Protein AF-A0A520D707-F1 (afdb_monomer_lite)

Foldseek 3Di:
DDDDDDDPDDDDPVVVVVVVVVVVPDDFDFDPDPPPDPDTDTAFDPDDPVRHRPRPDPDDPDDD

Sequence (64 aa):
MLKFIQFSEGYDSLKLIAELDKCMNMQWYDHFNKKDYHGAWQSISLRSASGKEQDIYSNYGVES

Radius of gyration: 15.88 Å; chains: 1; bounding box: 33×29×39 Å

Structure (mmCIF, N/CA/C/O backbone):
data_AF-A0A520D707-F1
#
_entry.id   AF-A0A520D707-F1
#
loop_
_atom_site.group_PDB
_atom_site.id
_atom_site.type_symbol
_atom_site.label_atom_id
_atom_site.label_alt_id
_atom_site.label_comp_id
_atom_site.label_asym_id
_atom_site.label_entity_id
_atom_site.label_seq_id
_atom_site.pdbx_PDB_ins_code
_atom_site.Cartn_x
_atom_site.Cartn_y
_atom_site.Cartn_z
_atom_site.occupancy
_atom_site.B_iso_or_equiv
_atom_site.auth_seq_id
_atom_site.auth_comp_id
_atom_site.auth_asym_id
_atom_site.auth_atom_id
_atom_site.pdbx_PDB_model_num
ATOM 1 N N . MET A 1 1 ? 15.162 -15.228 22.557 1.00 54.50 1 MET A N 1
ATOM 2 C CA . MET A 1 1 ? 14.806 -13.824 22.858 1.00 54.50 1 MET A CA 1
ATOM 3 C C . MET A 1 1 ? 13.885 -13.344 21.744 1.00 54.50 1 MET A C 1
ATOM 5 O O . MET A 1 1 ? 14.323 -13.307 20.602 1.00 54.50 1 MET A O 1
ATOM 9 N N . LEU A 1 2 ? 12.604 -13.110 22.038 1.00 59.19 2 LEU A N 1
ATOM 10 C CA . LEU A 1 2 ? 11.621 -12.655 21.047 1.00 59.19 2 LEU A CA 1
ATOM 11 C C . LEU A 1 2 ? 11.876 -11.178 20.735 1.00 59.19 2 LEU A C 1
ATOM 13 O O . LEU A 1 2 ? 11.868 -10.351 21.643 1.00 59.19 2 LEU A O 1
ATOM 17 N N . LYS A 1 3 ? 12.133 -10.860 19.464 1.00 71.31 3 LYS A N 1
ATOM 18 C CA . LYS A 1 3 ? 12.216 -9.478 18.986 1.00 71.31 3 LYS A CA 1
ATOM 19 C C . LYS A 1 3 ? 10.831 -9.064 18.510 1.00 71.31 3 LYS A C 1
ATOM 21 O O . LYS A 1 3 ? 10.301 -9.670 17.586 1.00 71.31 3 LYS A O 1
ATOM 26 N N . PHE A 1 4 ? 10.261 -8.052 19.144 1.00 78.56 4 PHE A N 1
ATOM 27 C CA . PHE A 1 4 ? 9.033 -7.402 18.706 1.00 78.56 4 PHE A CA 1
ATOM 28 C C . PHE A 1 4 ? 9.335 -5.938 18.410 1.00 78.56 4 PHE A C 1
ATOM 30 O O . PHE A 1 4 ? 10.248 -5.351 18.997 1.00 78.56 4 PHE A O 1
ATOM 37 N N . ILE A 1 5 ? 8.587 -5.363 17.474 1.00 73.31 5 ILE A N 1
ATOM 38 C CA . ILE A 1 5 ? 8.668 -3.935 17.190 1.00 73.31 5 ILE A CA 1
ATOM 39 C C . ILE A 1 5 ? 8.070 -3.205 18.395 1.00 73.31 5 ILE A C 1
ATOM 41 O O . ILE A 1 5 ? 6.930 -3.463 18.777 1.00 73.31 5 ILE A O 1
ATOM 45 N N . GLN A 1 6 ? 8.856 -2.329 19.017 1.00 74.75 6 GLN A N 1
ATOM 46 C CA . GLN A 1 6 ? 8.375 -1.422 20.053 1.00 74.75 6 GLN A CA 1
ATOM 47 C C . GLN A 1 6 ? 7.957 -0.120 19.386 1.00 74.75 6 GLN A C 1
ATOM 49 O O . GLN A 1 6 ? 8.803 0.663 18.958 1.00 74.75 6 GLN A O 1
ATOM 54 N N . PHE A 1 7 ? 6.651 0.090 19.267 1.00 73.38 7 PHE A N 1
ATOM 55 C CA . PHE A 1 7 ? 6.121 1.367 18.814 1.00 73.38 7 PHE A CA 1
ATOM 56 C C . PHE A 1 7 ? 6.123 2.353 19.985 1.00 73.38 7 PHE A C 1
ATOM 58 O O . PHE A 1 7 ? 5.704 2.015 21.091 1.00 73.38 7 PHE A O 1
ATOM 65 N N . SER A 1 8 ? 6.616 3.567 19.745 1.00 73.06 8 SER A N 1
ATOM 66 C CA . SER A 1 8 ? 6.609 4.667 20.718 1.00 73.06 8 SER A CA 1
ATOM 67 C C . SER A 1 8 ? 5.234 5.327 20.868 1.00 73.06 8 SER A C 1
ATOM 69 O O . SER A 1 8 ? 5.049 6.158 21.752 1.00 73.06 8 SER A O 1
ATOM 71 N N . GLU A 1 9 ? 4.277 4.962 20.013 1.00 76.12 9 GLU A N 1
ATOM 72 C CA . GLU A 1 9 ? 2.915 5.489 19.971 1.00 76.12 9 GLU A CA 1
ATOM 73 C C . GLU A 1 9 ? 1.900 4.339 19.954 1.00 76.12 9 GLU A C 1
ATOM 75 O O . GLU A 1 9 ? 2.186 3.238 19.472 1.00 76.12 9 GLU A O 1
ATOM 80 N N . GLY A 1 10 ? 0.707 4.592 20.500 1.00 74.25 10 GLY A N 1
ATOM 81 C CA . GLY A 1 10 ? -0.405 3.647 20.455 1.00 74.25 10 GLY A CA 1
ATOM 82 C C . GLY A 1 10 ? -0.952 3.527 19.035 1.00 74.25 10 GLY A C 1
ATOM 83 O O . GLY A 1 10 ? -1.246 4.531 18.392 1.00 74.25 10 GLY A O 1
ATOM 84 N N . TYR A 1 11 ? -1.091 2.298 18.548 1.00 76.94 11 TYR A N 1
ATOM 85 C CA . TYR A 1 11 ? -1.629 2.033 17.218 1.00 76.94 11 TYR A CA 1
ATOM 86 C C . TYR A 1 11 ? -3.162 1.981 17.266 1.00 76.94 11 TYR A C 1
ATOM 88 O O . TYR A 1 11 ? -3.725 1.201 18.035 1.00 76.94 11 TYR A O 1
ATOM 96 N N . ASP A 1 12 ? -3.842 2.774 16.437 1.00 87.12 12 ASP A N 1
ATOM 97 C CA . ASP A 1 12 ? -5.292 2.655 16.243 1.00 87.12 12 ASP A CA 1
ATOM 98 C C . ASP A 1 12 ? -5.573 1.512 15.259 1.00 87.12 12 ASP A C 1
ATOM 100 O O . ASP A 1 12 ? -5.434 1.647 14.040 1.00 87.12 12 ASP A O 1
ATOM 104 N N . SER A 1 13 ? -5.937 0.353 15.804 1.00 87.19 13 SER A N 1
ATOM 105 C CA . SER A 1 13 ? -6.205 -0.851 15.018 1.00 87.19 13 SER A CA 1
ATOM 106 C C . SER A 1 13 ? -7.413 -0.703 14.094 1.00 87.19 13 SER A C 1
ATOM 108 O O . SER A 1 13 ? -7.401 -1.263 12.999 1.00 87.19 13 SER A O 1
ATOM 110 N N . LEU A 1 14 ? -8.433 0.067 14.486 1.00 89.38 14 LEU A N 1
ATOM 111 C CA . LEU A 1 14 ? -9.621 0.286 13.660 1.00 89.38 14 LEU A CA 1
ATOM 112 C C . LEU A 1 14 ? -9.275 1.140 12.445 1.00 89.38 14 LEU A C 1
ATOM 114 O O . LEU A 1 14 ? -9.691 0.828 11.327 1.00 89.38 14 LEU A O 1
ATOM 118 N N . LYS A 1 15 ? -8.464 2.179 12.652 1.00 88.62 15 LYS A N 1
ATOM 119 C CA . LYS A 1 15 ? -7.958 3.007 11.559 1.00 88.62 15 LYS A CA 1
ATOM 120 C C . LYS A 1 15 ? -7.107 2.193 10.583 1.00 88.62 15 LYS A C 1
ATOM 122 O O . LYS A 1 15 ? -7.314 2.310 9.378 1.00 88.62 15 LYS A O 1
ATOM 127 N N . LEU A 1 16 ? -6.230 1.323 11.089 1.00 8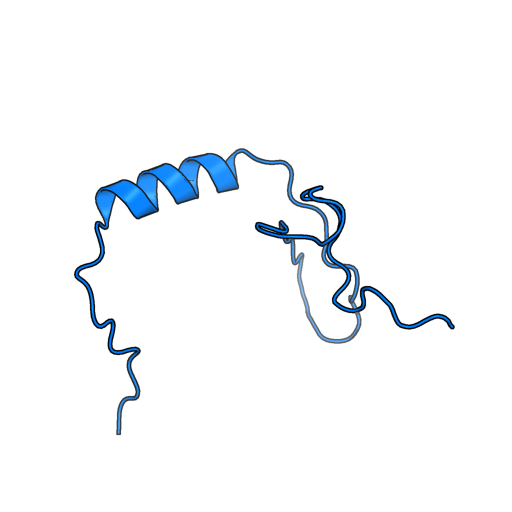5.81 16 LEU A N 1
ATOM 128 C CA . LEU A 1 16 ? -5.405 0.453 10.247 1.00 85.81 16 LEU A CA 1
ATOM 129 C C . LEU A 1 16 ? -6.250 -0.497 9.391 1.00 85.81 16 LEU A C 1
ATOM 131 O O . LEU A 1 16 ? -5.979 -0.645 8.204 1.00 85.81 16 LEU A O 1
ATOM 135 N N . ILE A 1 17 ? -7.272 -1.129 9.974 1.00 88.88 17 ILE A N 1
ATOM 136 C CA . ILE A 1 17 ? -8.173 -2.027 9.235 1.00 88.88 17 ILE A CA 1
ATOM 137 C C . ILE A 1 17 ? -8.882 -1.254 8.115 1.00 88.88 17 ILE A C 1
ATOM 139 O O . ILE A 1 17 ? -8.903 -1.707 6.974 1.00 88.88 17 ILE A O 1
ATOM 143 N N . ALA A 1 18 ? -9.386 -0.053 8.407 1.00 89.38 18 ALA A N 1
ATOM 144 C CA . ALA A 1 18 ? -10.053 0.781 7.409 1.00 89.38 18 ALA A CA 1
ATOM 145 C C . ALA A 1 18 ? -9.110 1.261 6.287 1.00 89.38 18 ALA A C 1
ATOM 147 O O . ALA A 1 18 ? -9.534 1.426 5.143 1.00 89.38 18 ALA A O 1
ATOM 148 N N . GLU A 1 19 ? -7.838 1.523 6.591 1.00 87.94 19 GLU A N 1
ATOM 149 C CA . GLU A 1 19 ? -6.817 1.867 5.593 1.00 87.94 19 GLU A CA 1
ATOM 150 C C . GLU A 1 19 ? -6.419 0.646 4.753 1.00 87.94 19 GLU A C 1
ATOM 152 O O . GLU A 1 19 ? -6.308 0.758 3.531 1.00 87.94 19 GLU A O 1
ATOM 157 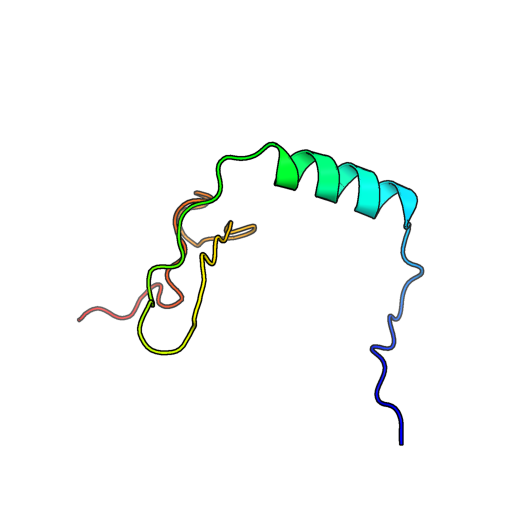N N . LEU A 1 20 ? -6.293 -0.528 5.378 1.00 87.50 20 LEU A N 1
ATOM 158 C CA . LEU A 1 20 ? -6.019 -1.788 4.693 1.00 87.50 20 LEU A CA 1
ATOM 159 C C . LEU A 1 20 ? -7.138 -2.148 3.710 1.00 87.50 20 LEU A C 1
ATOM 161 O O . LEU A 1 20 ? -6.839 -2.482 2.567 1.00 87.50 20 LEU A O 1
ATOM 165 N N . ASP A 1 21 ? -8.406 -2.013 4.105 1.00 89.06 21 ASP A N 1
ATOM 166 C CA . ASP A 1 21 ? -9.547 -2.268 3.217 1.00 89.06 21 ASP A CA 1
ATOM 167 C C . ASP A 1 21 ? -9.502 -1.388 1.962 1.00 89.06 21 ASP A C 1
ATOM 169 O O . ASP A 1 21 ? -9.797 -1.849 0.858 1.00 89.06 21 ASP A O 1
ATOM 173 N N . LYS A 1 22 ? -9.079 -0.125 2.089 1.00 86.88 22 LYS A N 1
ATOM 174 C CA . LYS A 1 22 ? -8.888 0.753 0.923 1.00 86.88 22 LYS A CA 1
ATOM 175 C C . LYS A 1 22 ? -7.787 0.227 0.013 1.00 86.88 22 LYS A C 1
ATOM 177 O O . LYS A 1 22 ? -8.001 0.153 -1.193 1.00 86.88 22 LYS A O 1
ATOM 182 N N . CYS A 1 23 ? -6.648 -0.166 0.582 1.00 84.88 23 CYS A N 1
ATOM 183 C CA . CYS A 1 23 ? -5.540 -0.744 -0.173 1.00 84.88 23 CYS A CA 1
ATOM 184 C C . CYS A 1 23 ? -5.967 -2.023 -0.900 1.00 84.88 23 CYS A C 1
ATOM 186 O O . CYS A 1 23 ? -5.671 -2.165 -2.078 1.00 84.88 23 CYS A O 1
ATOM 188 N N . MET A 1 24 ? -6.712 -2.923 -0.255 1.00 84.50 24 MET A N 1
ATOM 189 C CA . MET A 1 24 ? -7.164 -4.185 -0.861 1.00 84.50 24 MET A CA 1
ATOM 190 C C . MET A 1 24 ? -8.112 -3.991 -2.053 1.00 84.50 24 MET A C 1
ATOM 192 O O . MET A 1 24 ? -8.195 -4.862 -2.914 1.00 84.50 24 MET A O 1
ATOM 196 N N . ASN A 1 25 ? -8.805 -2.852 -2.128 1.00 84.12 25 ASN A N 1
ATOM 197 C CA . ASN A 1 25 ? -9.660 -2.497 -3.264 1.00 84.12 25 ASN A CA 1
ATOM 198 C C . ASN A 1 25 ? -8.897 -1.822 -4.423 1.00 84.12 25 ASN A C 1
ATOM 200 O O . ASN A 1 25 ? -9.490 -1.545 -5.468 1.00 84.12 25 ASN A O 1
ATOM 204 N N . MET A 1 26 ? -7.599 -1.545 -4.267 1.00 81.38 26 MET A N 1
ATOM 205 C CA . MET A 1 26 ? -6.752 -1.019 -5.341 1.00 81.38 26 MET A CA 1
ATOM 206 C C . MET A 1 26 ? -6.307 -2.140 -6.285 1.00 81.38 26 MET A C 1
ATOM 208 O O . MET A 1 26 ? -6.217 -3.306 -5.906 1.00 81.38 26 MET A O 1
ATOM 212 N N . GLN A 1 27 ? -5.988 -1.791 -7.530 1.00 74.25 27 GLN A N 1
ATOM 213 C CA . GLN A 1 27 ? -5.369 -2.730 -8.466 1.00 74.25 27 GLN A CA 1
ATOM 214 C C . GLN A 1 27 ? -3.872 -2.820 -8.164 1.00 74.25 27 GLN A C 1
ATOM 216 O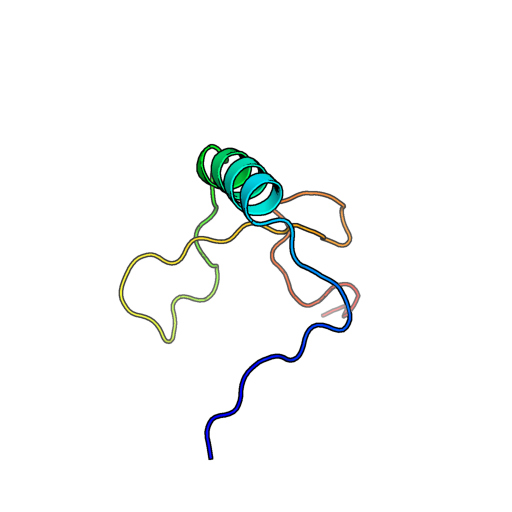 O . GLN A 1 27 ? -3.132 -1.865 -8.389 1.00 74.25 27 GLN A O 1
ATOM 221 N N . TRP A 1 28 ? -3.430 -3.954 -7.620 1.00 78.94 28 TRP A N 1
ATOM 222 C CA . TRP A 1 28 ? -2.023 -4.157 -7.281 1.00 78.94 28 TRP A CA 1
ATOM 223 C C . TRP A 1 28 ? -1.274 -4.713 -8.485 1.00 78.94 28 TRP A C 1
ATOM 225 O O . TRP A 1 28 ? -1.736 -5.646 -9.147 1.00 78.94 28 TRP A O 1
ATOM 235 N N . TYR A 1 29 ? -0.092 -4.165 -8.743 1.00 72.75 29 TYR A N 1
ATOM 236 C CA . TYR A 1 29 ? 0.745 -4.602 -9.851 1.00 72.75 29 TYR A CA 1
ATOM 237 C C . TYR A 1 29 ? 1.657 -5.739 -9.408 1.00 72.75 29 TYR A C 1
ATOM 239 O O . TYR A 1 29 ? 2.169 -5.738 -8.285 1.00 72.75 29 TYR A O 1
ATOM 247 N N . ASP A 1 30 ? 1.865 -6.699 -10.306 1.00 72.62 30 ASP A N 1
ATOM 248 C CA . ASP A 1 30 ? 2.812 -7.785 -10.090 1.00 72.62 30 ASP A CA 1
ATOM 249 C C . ASP A 1 30 ? 4.206 -7.232 -9.798 1.00 72.62 30 ASP A C 1
ATOM 251 O O . ASP A 1 30 ? 4.705 -6.314 -10.457 1.00 72.62 30 ASP A O 1
ATOM 255 N N . HIS A 1 31 ? 4.867 -7.847 -8.826 1.00 68.44 31 HIS A N 1
ATOM 256 C CA . HIS A 1 31 ? 6.232 -7.520 -8.489 1.00 68.44 31 HIS A CA 1
ATOM 257 C C . HIS A 1 31 ? 7.156 -7.854 -9.668 1.00 68.44 31 HIS A C 1
ATOM 259 O O . HIS A 1 31 ? 7.143 -8.973 -10.195 1.00 68.44 31 HIS A O 1
ATOM 265 N N . PHE A 1 32 ? 7.978 -6.880 -10.070 1.00 69.00 32 PHE A N 1
ATOM 266 C CA . PHE A 1 32 ? 8.823 -6.970 -11.264 1.00 69.00 32 PHE A CA 1
ATOM 267 C C . PHE A 1 32 ? 9.882 -8.080 -11.171 1.00 69.00 32 PHE A C 1
ATOM 269 O O . PHE A 1 32 ? 10.243 -8.678 -12.185 1.00 69.00 32 PHE A O 1
ATOM 276 N N . ASN A 1 33 ? 10.384 -8.378 -9.967 1.00 65.81 33 ASN A N 1
ATOM 277 C CA . ASN A 1 33 ? 11.434 -9.371 -9.775 1.00 65.81 33 ASN A CA 1
ATOM 278 C C . ASN A 1 33 ? 10.860 -10.764 -9.502 1.00 65.81 33 ASN A C 1
ATOM 280 O O . ASN A 1 33 ? 10.559 -11.085 -8.362 1.00 65.81 33 ASN A O 1
ATOM 284 N N . LYS A 1 34 ? 10.784 -11.618 -10.524 1.00 70.44 34 LYS A N 1
ATOM 285 C CA . LYS A 1 34 ? 10.277 -12.999 -10.413 1.00 70.44 34 LYS A CA 1
ATOM 286 C C . LYS A 1 34 ? 11.353 -14.051 -10.098 1.00 70.44 34 LYS A C 1
ATOM 288 O O . LYS A 1 34 ? 11.055 -15.239 -10.155 1.00 70.44 34 LYS A O 1
ATOM 293 N N . LYS A 1 35 ? 12.610 -13.656 -9.844 1.00 65.19 35 LYS A N 1
ATOM 294 C CA . LYS A 1 35 ? 13.736 -14.610 -9.839 1.00 65.19 35 LYS A CA 1
ATOM 295 C C . LYS A 1 35 ? 13.855 -15.495 -8.599 1.00 65.19 35 LYS A C 1
ATOM 297 O O . LYS A 1 35 ? 14.476 -16.540 -8.721 1.00 65.19 35 LYS A O 1
ATOM 302 N N . ASP A 1 36 ? 13.233 -15.148 -7.473 1.00 68.56 36 ASP A N 1
ATOM 303 C CA . ASP A 1 36 ? 13.484 -15.843 -6.197 1.00 68.56 36 ASP A CA 1
ATOM 304 C C . ASP A 1 36 ? 12.223 -16.042 -5.332 1.00 68.56 36 ASP A C 1
ATOM 306 O O . ASP A 1 36 ? 12.307 -16.175 -4.111 1.00 68.56 36 ASP A O 1
ATOM 310 N N . TYR A 1 37 ? 11.032 -16.082 -5.941 1.00 72.31 37 TYR A N 1
ATOM 311 C CA . TYR A 1 37 ? 9.795 -16.424 -5.233 1.00 72.31 37 TYR A CA 1
ATOM 312 C C . TYR A 1 37 ? 8.912 -17.375 -6.043 1.00 72.31 37 TYR A C 1
ATOM 314 O O . TYR A 1 37 ? 8.930 -17.384 -7.271 1.00 72.31 37 TYR A O 1
ATOM 322 N N . HIS A 1 38 ? 8.100 -18.162 -5.338 1.00 71.69 38 HIS A N 1
ATOM 323 C CA . HIS A 1 38 ? 7.023 -18.953 -5.930 1.00 71.69 38 HIS A CA 1
ATOM 324 C C . HIS A 1 38 ? 5.675 -18.294 -5.602 1.00 71.69 38 HIS A C 1
ATOM 326 O O . HIS A 1 38 ? 5.486 -17.803 -4.488 1.00 71.69 38 HIS A O 1
ATOM 332 N N . GLY A 1 39 ? 4.739 -18.286 -6.555 1.00 76.00 39 GLY A N 1
ATOM 333 C CA . GLY A 1 39 ? 3.407 -17.684 -6.403 1.00 76.00 39 GLY A CA 1
ATOM 334 C C . GLY A 1 39 ? 3.235 -16.378 -7.181 1.00 76.00 39 GLY A C 1
ATOM 335 O O . GLY A 1 39 ? 3.979 -16.124 -8.123 1.00 76.00 39 GLY A O 1
ATOM 336 N N . ALA A 1 40 ? 2.241 -15.571 -6.804 1.00 70.81 40 ALA A N 1
ATOM 337 C CA . ALA A 1 40 ? 2.019 -14.225 -7.329 1.00 70.81 40 ALA A CA 1
ATOM 338 C C . ALA A 1 40 ? 2.278 -13.222 -6.204 1.00 70.81 40 ALA A C 1
ATOM 340 O O . ALA A 1 40 ? 1.617 -13.267 -5.167 1.00 70.81 40 ALA A O 1
ATOM 341 N N . TRP A 1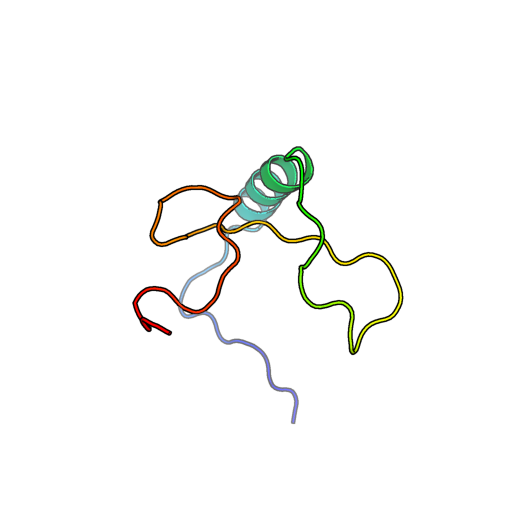 41 ? 3.270 -12.358 -6.388 1.00 78.88 41 TRP A N 1
ATOM 342 C CA . TRP A 1 41 ? 3.537 -11.257 -5.472 1.00 78.88 41 TRP A CA 1
ATOM 343 C C . TRP A 1 41 ? 3.070 -9.982 -6.135 1.00 78.88 41 TRP A C 1
ATOM 345 O O . TRP A 1 41 ? 3.521 -9.665 -7.232 1.00 78.88 41 TRP A O 1
ATOM 355 N N . GLN A 1 42 ? 2.186 -9.258 -5.464 1.00 80.62 42 GLN A N 1
ATOM 356 C CA . GLN A 1 42 ? 1.696 -7.970 -5.923 1.00 80.62 42 GLN A CA 1
ATOM 357 C C . GLN A 1 42 ? 2.092 -6.899 -4.906 1.00 80.62 42 GLN A C 1
ATOM 359 O O . GLN A 1 42 ? 2.173 -7.170 -3.707 1.00 80.62 42 GLN A O 1
ATOM 364 N N . SER A 1 43 ? 2.361 -5.687 -5.379 1.00 78.50 43 SER A N 1
ATOM 365 C CA . SER A 1 43 ? 2.786 -4.571 -4.531 1.00 78.50 43 SER A CA 1
ATOM 366 C C . SER A 1 43 ? 2.166 -3.254 -4.981 1.00 78.50 43 SER A C 1
ATOM 368 O O . SER A 1 43 ? 1.924 -3.056 -6.171 1.00 78.50 43 SER A O 1
ATOM 370 N N . ILE A 1 44 ? 1.974 -2.346 -4.024 1.00 76.25 44 ILE A N 1
ATOM 371 C CA . ILE A 1 44 ? 1.592 -0.950 -4.258 1.00 76.25 44 ILE A CA 1
ATOM 372 C C . ILE A 1 44 ? 2.621 -0.017 -3.618 1.00 76.25 44 ILE A C 1
ATOM 374 O O . ILE A 1 44 ? 3.070 -0.253 -2.493 1.00 76.25 44 ILE A O 1
ATOM 378 N N . SER A 1 45 ? 2.991 1.055 -4.317 1.00 74.06 45 SER A N 1
ATOM 379 C CA . SER A 1 45 ? 3.856 2.091 -3.752 1.00 74.06 45 SER A CA 1
ATOM 380 C C . SER A 1 45 ? 3.020 3.116 -2.990 1.00 74.06 45 SER A C 1
ATOM 382 O O . SER A 1 45 ? 2.322 3.925 -3.594 1.00 74.06 45 SER A O 1
ATOM 384 N N . LEU A 1 46 ? 3.138 3.143 -1.658 1.00 73.81 46 LEU A N 1
ATOM 385 C CA . LEU A 1 46 ? 2.535 4.201 -0.824 1.00 73.81 46 LEU A CA 1
ATOM 386 C C . LEU A 1 46 ? 3.268 5.544 -0.961 1.00 73.81 46 LEU A C 1
ATOM 388 O O . LEU A 1 46 ? 2.715 6.607 -0.688 1.00 73.81 46 LEU A O 1
ATOM 392 N N . ARG A 1 47 ? 4.533 5.495 -1.385 1.00 68.81 47 ARG A N 1
ATOM 393 C CA . ARG A 1 47 ? 5.345 6.654 -1.735 1.00 68.81 47 ARG A CA 1
ATOM 394 C C . ARG A 1 47 ? 6.271 6.257 -2.873 1.00 68.81 47 ARG A C 1
ATOM 396 O O . ARG A 1 47 ? 7.023 5.298 -2.745 1.00 68.81 47 ARG A O 1
ATOM 403 N N . SER A 1 48 ? 6.236 7.017 -3.954 1.00 67.75 48 SER A N 1
ATOM 404 C CA . SER A 1 48 ? 7.186 6.922 -5.058 1.00 67.75 48 SER A CA 1
ATOM 405 C C . SER A 1 48 ? 7.703 8.314 -5.377 1.00 67.75 48 SER A C 1
ATOM 407 O O . SER A 1 48 ? 7.104 9.318 -4.979 1.00 67.75 48 SER A O 1
ATOM 409 N N . ALA A 1 49 ? 8.827 8.403 -6.073 1.00 65.44 49 ALA A N 1
ATOM 410 C CA . ALA A 1 49 ? 9.390 9.706 -6.388 1.00 65.44 49 ALA A CA 1
ATOM 411 C C . ALA A 1 49 ? 8.671 10.397 -7.559 1.00 65.44 49 ALA A C 1
ATOM 413 O O . ALA A 1 49 ? 8.743 11.619 -7.669 1.00 65.44 49 ALA A O 1
ATOM 414 N N . SER A 1 50 ? 7.885 9.661 -8.353 1.00 69.44 50 SER A N 1
ATOM 415 C CA . SER A 1 50 ? 6.905 10.251 -9.276 1.00 69.44 50 SER A CA 1
ATOM 416 C C . SER A 1 50 ? 5.560 10.598 -8.619 1.00 69.44 50 SER A C 1
ATOM 418 O O . SER A 1 50 ? 4.729 11.252 -9.248 1.00 69.44 50 SER A O 1
ATOM 420 N N . GLY A 1 51 ? 5.306 10.141 -7.388 1.00 66.56 51 GLY A N 1
ATOM 421 C CA . GLY A 1 51 ? 4.002 10.243 -6.723 1.00 66.56 51 GLY A CA 1
ATOM 422 C C . GLY A 1 51 ? 2.933 9.287 -7.270 1.00 66.56 51 GLY A C 1
ATOM 423 O O . GLY A 1 51 ? 1.796 9.326 -6.808 1.00 66.56 51 GLY A O 1
ATOM 424 N N . LYS A 1 52 ? 3.273 8.425 -8.240 1.00 67.81 52 LYS A N 1
ATOM 425 C CA . LYS A 1 52 ? 2.379 7.390 -8.777 1.00 67.81 52 LYS A CA 1
ATOM 426 C C . LYS A 1 52 ? 2.559 6.070 -8.031 1.00 67.81 52 LYS A C 1
ATOM 428 O O . LYS A 1 52 ? 3.680 5.602 -7.859 1.00 67.81 52 LYS A O 1
ATOM 433 N N . GLU A 1 53 ? 1.461 5.418 -7.677 1.00 64.25 53 GLU A N 1
ATOM 434 C CA . GLU A 1 53 ? 1.434 4.119 -6.975 1.00 64.25 53 GLU A CA 1
ATOM 435 C C . GLU A 1 53 ? 2.046 2.943 -7.766 1.00 64.25 53 GLU A C 1
ATOM 437 O O . GLU A 1 53 ? 2.392 1.913 -7.193 1.00 64.25 53 GLU A O 1
ATOM 442 N N . GLN A 1 54 ? 2.196 3.121 -9.080 1.00 64.25 54 GLN A N 1
ATOM 443 C CA . GLN A 1 54 ? 2.763 2.161 -10.038 1.00 64.25 54 GLN A CA 1
ATOM 444 C C . GLN A 1 54 ? 4.291 2.198 -10.118 1.00 64.25 54 GLN A C 1
ATOM 446 O O . GLN A 1 54 ? 4.918 1.332 -10.725 1.00 64.25 54 GLN A O 1
ATOM 451 N N . ASP A 1 55 ? 4.897 3.230 -9.548 1.00 65.62 55 ASP A N 1
ATOM 452 C CA . ASP A 1 55 ? 6.333 3.436 -9.585 1.00 65.62 55 ASP A CA 1
ATOM 453 C C . ASP A 1 55 ? 6.977 2.670 -8.422 1.00 65.62 55 ASP A C 1
ATOM 455 O O . ASP A 1 55 ? 7.134 3.173 -7.307 1.00 65.62 55 ASP A O 1
ATOM 459 N N . ILE A 1 56 ? 7.228 1.384 -8.682 1.00 64.12 56 ILE A N 1
ATOM 460 C CA . ILE A 1 56 ? 7.724 0.373 -7.732 1.00 64.12 56 ILE A CA 1
ATOM 461 C C . ILE A 1 56 ? 9.252 0.194 -7.788 1.00 64.12 56 ILE A C 1
ATOM 463 O O . ILE A 1 56 ? 9.791 -0.757 -7.219 1.00 64.12 56 ILE A O 1
ATOM 467 N N . TYR A 1 57 ? 9.967 1.083 -8.487 1.00 62.41 57 TYR A N 1
ATOM 468 C CA . TYR A 1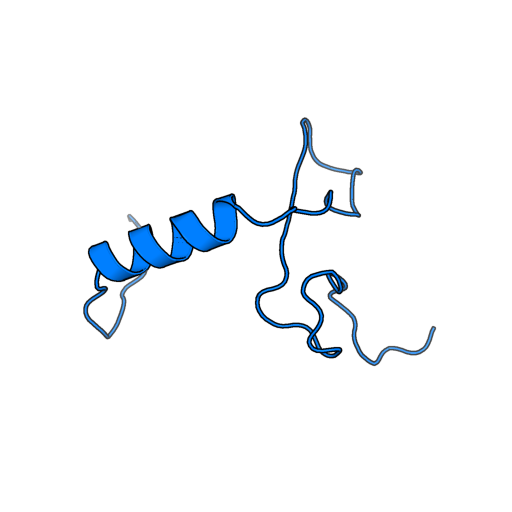 57 ? 11.419 1.007 -8.624 1.00 62.41 57 TYR A CA 1
ATOM 469 C C . TYR A 1 57 ? 12.125 1.607 -7.407 1.00 62.41 57 TYR A C 1
ATOM 471 O O . TYR A 1 57 ? 11.877 2.739 -7.001 1.00 62.41 57 TYR A O 1
ATOM 479 N N . SER A 1 58 ? 13.068 0.849 -6.845 1.00 55.00 58 SER A N 1
ATOM 480 C CA . SER A 1 58 ? 13.873 1.270 -5.690 1.00 55.00 58 SER A CA 1
ATOM 481 C C . SER A 1 58 ? 14.962 2.296 -6.037 1.00 55.00 58 SER A C 1
ATOM 483 O O . SER A 1 58 ? 15.544 2.885 -5.132 1.00 55.00 58 SER A O 1
ATOM 485 N N . ASN A 1 59 ? 15.240 2.516 -7.328 1.00 53.38 59 ASN A N 1
ATOM 486 C CA . ASN A 1 59 ? 16.301 3.399 -7.807 1.00 53.38 59 ASN A CA 1
ATOM 487 C C . ASN A 1 59 ? 15.699 4.621 -8.496 1.00 53.38 59 ASN A C 1
ATOM 489 O O . ASN A 1 59 ? 15.424 4.601 -9.693 1.00 53.38 59 ASN A O 1
ATOM 493 N N . TYR A 1 60 ? 15.527 5.696 -7.740 1.00 46.41 60 TYR A N 1
ATOM 494 C CA . TYR A 1 60 ? 15.324 7.016 -8.318 1.00 46.41 60 TYR A CA 1
ATOM 495 C C . TYR A 1 60 ? 16.667 7.752 -8.316 1.00 46.41 60 TYR A C 1
ATOM 497 O O . TYR A 1 60 ? 17.245 7.959 -7.251 1.00 46.41 60 TYR A O 1
ATOM 505 N N . GLY A 1 61 ? 17.169 8.130 -9.495 1.00 50.12 61 GLY A N 1
ATOM 506 C CA . GLY A 1 61 ? 18.349 8.997 -9.630 1.00 50.12 61 GLY A CA 1
ATOM 507 C C . GLY A 1 61 ? 19.704 8.318 -9.864 1.00 50.12 61 GLY A C 1
ATOM 508 O O . GLY A 1 61 ? 20.722 8.992 -9.741 1.00 50.12 61 GLY A O 1
ATOM 509 N N . VAL A 1 62 ? 19.753 7.032 -10.222 1.00 46.09 62 VAL A N 1
ATOM 510 C CA . VAL A 1 62 ? 20.971 6.441 -1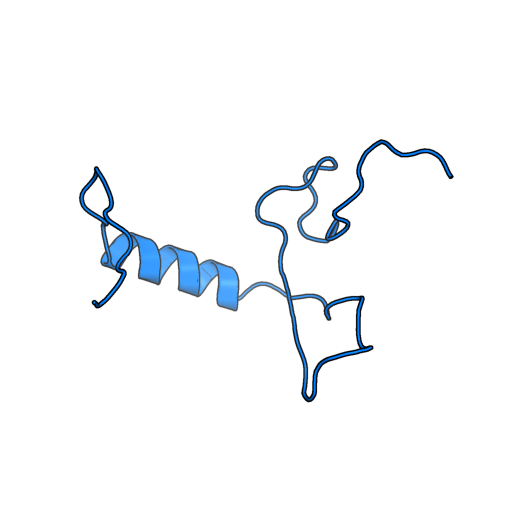0.802 1.00 46.09 62 VAL A CA 1
ATOM 511 C C . VAL A 1 62 ? 20.761 6.373 -12.311 1.00 46.09 62 VAL A C 1
ATOM 513 O O . VAL A 1 62 ? 20.036 5.504 -12.793 1.00 46.09 62 VAL A O 1
ATOM 516 N N . GLU A 1 63 ? 21.324 7.341 -13.035 1.00 47.38 63 GLU A N 1
ATOM 517 C CA . GLU A 1 63 ? 21.479 7.241 -14.488 1.00 47.38 63 GLU A CA 1
ATOM 518 C C . GLU A 1 63 ? 22.327 5.998 -14.794 1.00 47.38 63 GLU A C 1
ATOM 520 O O . GLU A 1 63 ? 23.379 5.791 -14.184 1.00 47.38 63 GLU A O 1
ATOM 525 N N . SER A 1 64 ? 21.813 5.140 -15.676 1.00 48.03 64 SER A N 1
ATOM 526 C CA . SER A 1 64 ? 22.528 3.991 -16.241 1.00 48.03 64 SER A CA 1
ATOM 527 C C . SER A 1 64 ? 23.622 4.425 -17.202 1.00 48.03 64 SER A C 1
ATOM 529 O O . SER A 1 64 ? 23.298 5.308 -18.031 1.00 48.03 64 SER A O 1
#

pLDDT: mean 72.18, std 11.45, range [46.09, 89.38]

Secondary structure (DSSP, 8-state):
-------SS---HHHHHHHHHHHHTS-PEEPS--SS--S--EE--SS-TTS-TT---S-SS---